Protein AF-A0A945BIX0-F1 (afdb_monomer_lite)

Foldseek 3Di:
DDDLDQDALQVLLVVVVVCCVVPNPVPDPDDDPPDDDPPYDPVSRVSNVVSNVSSVCVNVVD

Sequence (62 aa):
IKGNEVEPTDVIAGRIEHAVNVLGMERIKWVHPDCGFWMLPRSVADRKMAALVAGRDQFLGR

pLDDT: mean 96.49, std 3.49, range [77.0, 98.62]

Radius of gyration: 12.33 Å; chains: 1; bounding box: 26×20×31 Å

Structure (mmCIF, N/CA/C/O backbone):
data_AF-A0A945BIX0-F1
#
_entry.id   AF-A0A945BIX0-F1
#
loop_
_atom_site.group_PDB
_atom_site.id
_atom_site.type_symbol
_atom_site.label_atom_id
_atom_site.label_alt_id
_atom_site.label_comp_id
_atom_site.label_asym_id
_atom_site.label_entity_id
_atom_site.label_seq_id
_atom_site.pdbx_PDB_ins_code
_atom_site.Cartn_x
_atom_site.Cartn_y
_atom_site.Cartn_z
_atom_site.occupancy
_atom_site.B_iso_or_equiv
_atom_site.auth_seq_id
_atom_site.auth_comp_id
_atom_site.auth_asym_id
_atom_site.auth_atom_id
_atom_site.pdbx_PDB_model_num
ATOM 1 N N . ILE A 1 1 ? 12.491 11.433 -9.345 1.00 77.00 1 ILE A N 1
ATOM 2 C CA . ILE A 1 1 ? 12.460 10.145 -10.091 1.00 77.00 1 ILE A CA 1
ATOM 3 C C . ILE A 1 1 ? 11.573 9.179 -9.301 1.00 77.00 1 ILE A C 1
ATOM 5 O O . ILE A 1 1 ? 11.605 9.254 -8.079 1.00 77.00 1 ILE A O 1
ATOM 9 N N . LYS A 1 2 ? 10.732 8.354 -9.945 1.00 84.56 2 LYS A N 1
ATOM 10 C CA . LYS A 1 2 ? 9.877 7.370 -9.244 1.00 84.56 2 LYS A CA 1
ATOM 11 C C . LYS A 1 2 ? 10.700 6.129 -8.862 1.00 84.56 2 LYS A C 1
ATOM 13 O O . LYS A 1 2 ? 11.488 5.662 -9.675 1.00 84.56 2 LYS A O 1
ATOM 18 N N . GLY A 1 3 ? 10.519 5.622 -7.642 1.00 90.94 3 GLY A N 1
ATOM 19 C CA . GLY A 1 3 ? 11.200 4.422 -7.146 1.00 90.94 3 GLY A CA 1
ATOM 20 C C . GLY A 1 3 ? 10.496 3.128 -7.559 1.00 90.94 3 GLY A C 1
ATOM 21 O O . GLY A 1 3 ? 9.266 3.062 -7.564 1.00 90.94 3 GLY A O 1
ATOM 22 N N . ASN A 1 4 ? 11.286 2.100 -7.880 1.00 94.75 4 ASN A N 1
ATOM 23 C CA . ASN A 1 4 ? 10.781 0.794 -8.317 1.00 94.75 4 ASN A CA 1
ATOM 24 C C . ASN A 1 4 ? 10.478 -0.180 -7.167 1.00 94.75 4 ASN A C 1
ATOM 26 O O . ASN A 1 4 ? 9.912 -1.244 -7.407 1.00 94.75 4 ASN A O 1
ATOM 30 N N . GLU A 1 5 ? 10.887 0.147 -5.942 1.00 96.19 5 GLU A N 1
ATOM 31 C CA . GLU A 1 5 ? 10.654 -0.686 -4.761 1.00 96.19 5 GLU A CA 1
ATOM 32 C C . GLU A 1 5 ? 9.158 -0.902 -4.549 1.00 96.19 5 GLU A C 1
ATOM 34 O O . GLU A 1 5 ? 8.406 0.060 -4.589 1.00 96.19 5 GLU A O 1
ATOM 39 N N . VAL A 1 6 ? 8.722 -2.140 -4.331 1.00 97.81 6 VAL A N 1
ATOM 40 C CA . VAL A 1 6 ? 7.345 -2.449 -3.929 1.00 97.81 6 VAL A CA 1
ATOM 41 C C . VAL A 1 6 ? 7.347 -2.562 -2.413 1.00 97.81 6 VAL A C 1
ATOM 43 O O . VAL A 1 6 ? 8.035 -3.428 -1.879 1.00 97.81 6 VAL A O 1
ATOM 46 N N . GLU A 1 7 ? 6.612 -1.683 -1.738 1.00 97.81 7 GLU A N 1
ATOM 47 C CA . GLU A 1 7 ? 6.568 -1.639 -0.282 1.00 97.81 7 GLU A CA 1
ATOM 48 C C . GLU A 1 7 ? 6.021 -2.961 0.293 1.00 97.81 7 GLU A C 1
ATOM 50 O O . GLU A 1 7 ? 5.027 -3.485 -0.224 1.00 97.81 7 GLU A O 1
ATOM 55 N N . PRO A 1 8 ? 6.635 -3.499 1.362 1.00 98.19 8 PRO A N 1
ATOM 56 C CA . PRO A 1 8 ? 6.099 -4.650 2.079 1.00 98.19 8 PRO A CA 1
ATOM 57 C C . PRO A 1 8 ? 4.701 -4.388 2.658 1.00 98.19 8 PRO A C 1
ATOM 59 O O . PRO A 1 8 ? 4.381 -3.276 3.085 1.00 98.19 8 PRO A O 1
ATOM 62 N N . THR A 1 9 ? 3.870 -5.430 2.696 1.00 98.19 9 THR A N 1
ATOM 63 C CA . THR A 1 9 ? 2.479 -5.369 3.175 1.00 98.19 9 THR A CA 1
ATOM 64 C C . THR A 1 9 ? 2.366 -4.843 4.608 1.00 98.19 9 THR A C 1
ATOM 66 O O . THR A 1 9 ? 1.525 -3.992 4.894 1.00 98.19 9 THR A O 1
ATOM 69 N N . ASP A 1 10 ? 3.242 -5.306 5.496 1.00 98.12 10 ASP A N 1
ATOM 70 C CA . ASP A 1 10 ? 3.304 -4.930 6.909 1.00 98.12 10 ASP A CA 1
ATOM 71 C C . ASP A 1 10 ? 3.705 -3.463 7.102 1.00 98.12 10 ASP A C 1
ATOM 73 O O . ASP A 1 10 ? 3.138 -2.772 7.947 1.00 98.12 10 ASP A O 1
ATOM 77 N N . 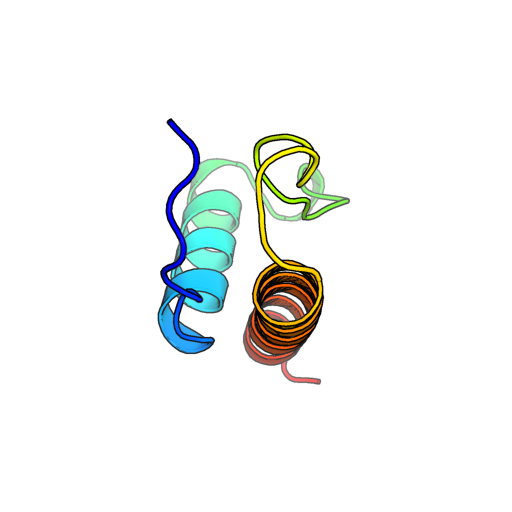VAL A 1 11 ? 4.607 -2.949 6.262 1.00 98.50 11 VAL A N 1
ATOM 78 C CA . VAL A 1 11 ? 4.973 -1.526 6.256 1.00 98.50 11 VAL A CA 1
ATOM 79 C C . VAL A 1 11 ? 3.772 -0.657 5.878 1.00 98.50 11 VAL A C 1
ATOM 81 O O . VAL A 1 11 ? 3.542 0.384 6.496 1.00 98.50 11 VAL A O 1
ATOM 84 N N . ILE A 1 12 ? 2.984 -1.068 4.882 1.00 98.50 12 ILE A N 1
ATOM 85 C CA . ILE A 1 12 ? 1.769 -0.343 4.485 1.00 98.50 12 ILE A CA 1
ATOM 86 C C . ILE A 1 12 ? 0.725 -0.396 5.605 1.00 98.50 12 ILE A C 1
ATOM 88 O O . ILE A 1 12 ? 0.186 0.649 5.972 1.00 98.50 12 ILE A O 1
ATOM 92 N N . ALA A 1 13 ? 0.471 -1.576 6.176 1.00 98.56 13 ALA A N 1
ATOM 93 C CA . ALA A 1 13 ? -0.472 -1.747 7.280 1.00 98.56 13 ALA A CA 1
ATOM 94 C C . ALA A 1 13 ? -0.091 -0.876 8.490 1.00 98.56 13 ALA A C 1
ATOM 96 O O . ALA A 1 13 ? -0.929 -0.132 8.996 1.00 98.56 13 ALA A O 1
ATOM 97 N N . GLY A 1 14 ? 1.188 -0.874 8.880 1.00 98.56 14 GLY A N 1
ATOM 98 C CA . GLY A 1 14 ? 1.694 -0.050 9.979 1.00 98.56 14 GLY A CA 1
ATOM 99 C C . GLY A 1 14 ? 1.582 1.456 9.716 1.00 98.56 14 GLY A C 1
ATOM 100 O O . GLY A 1 14 ? 1.302 2.230 10.629 1.00 98.56 14 GLY A O 1
ATOM 101 N N . ARG A 1 15 ? 1.725 1.903 8.459 1.00 98.50 15 ARG A N 1
ATOM 102 C CA . ARG A 1 15 ? 1.485 3.312 8.091 1.00 98.50 15 ARG A CA 1
ATOM 103 C C . ARG A 1 15 ? 0.013 3.700 8.215 1.00 98.50 15 ARG A C 1
ATOM 105 O O . ARG A 1 15 ? -0.276 4.810 8.660 1.00 98.50 15 ARG A O 1
ATOM 112 N N . ILE A 1 16 ? -0.904 2.806 7.839 1.00 98.31 16 ILE A N 1
ATOM 113 C CA . ILE A 1 16 ? -2.346 3.031 8.007 1.00 98.31 16 ILE A CA 1
ATOM 114 C C . ILE A 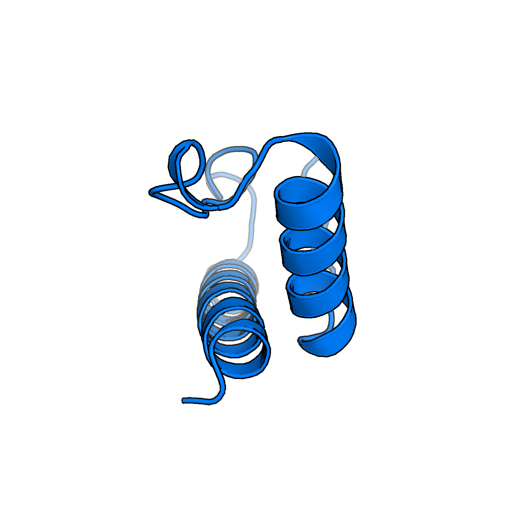1 16 ? -2.688 3.084 9.498 1.00 98.31 16 ILE A C 1
ATOM 116 O O . ILE A 1 16 ? -3.336 4.033 9.929 1.00 98.31 16 ILE A O 1
ATOM 120 N N . GLU A 1 17 ? -2.197 2.126 10.288 1.00 98.44 17 GLU A N 1
ATOM 121 C CA . GLU A 1 17 ? -2.389 2.094 11.741 1.00 98.44 17 GLU A CA 1
ATOM 122 C C . GLU A 1 17 ? -1.889 3.381 12.402 1.00 98.44 17 GLU A C 1
ATOM 124 O O . GLU A 1 17 ? -2.613 4.009 13.173 1.00 98.44 17 GLU A O 1
ATOM 129 N N . HIS A 1 18 ? -0.686 3.833 12.044 1.00 98.56 18 HIS A N 1
ATOM 130 C CA . HIS A 1 18 ? -0.149 5.089 12.550 1.00 98.56 18 HIS A CA 1
ATOM 131 C C . HIS A 1 18 ? -1.041 6.287 12.192 1.00 98.56 18 HIS A C 1
ATOM 133 O O . HIS A 1 18 ? -1.359 7.096 13.063 1.00 98.56 18 HIS A O 1
ATOM 139 N N . ALA A 1 19 ? -1.486 6.392 10.936 1.00 98.12 19 ALA A N 1
ATOM 140 C CA . ALA A 1 19 ? -2.365 7.477 10.506 1.00 98.12 19 ALA A CA 1
ATOM 141 C C . ALA A 1 19 ? -3.708 7.462 11.254 1.00 98.12 19 ALA A C 1
ATOM 143 O O . ALA A 1 19 ? -4.179 8.516 11.679 1.00 98.12 19 ALA A O 1
ATOM 144 N N . VAL A 1 20 ? -4.297 6.283 11.464 1.00 98.06 20 VAL A N 1
ATOM 145 C CA . VAL A 1 20 ? -5.541 6.112 12.229 1.00 98.06 20 VAL A CA 1
ATOM 146 C C . VAL A 1 20 ? -5.350 6.497 13.695 1.00 98.06 20 VAL A C 1
ATOM 148 O O . VAL A 1 20 ? -6.186 7.216 14.237 1.00 98.06 20 VAL A O 1
ATOM 151 N N . ASN A 1 21 ? -4.237 6.102 14.317 1.00 98.38 21 ASN A N 1
ATOM 152 C CA . ASN A 1 21 ? -3.918 6.468 15.699 1.00 98.38 21 ASN A CA 1
ATOM 153 C C . ASN A 1 21 ? -3.76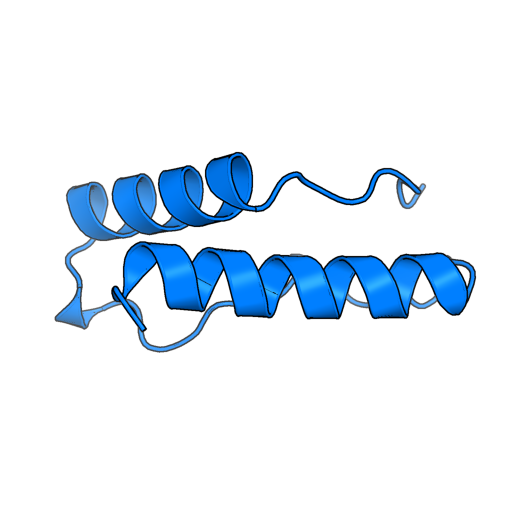1 7.985 15.887 1.00 98.38 21 ASN A C 1
ATOM 155 O O . ASN A 1 21 ? -4.109 8.514 16.940 1.00 98.38 21 ASN A O 1
ATOM 159 N N . VAL A 1 22 ? -3.243 8.690 14.876 1.00 98.38 22 VAL A N 1
ATOM 160 C CA . VAL A 1 22 ? -3.019 10.143 14.934 1.00 98.38 22 VAL A CA 1
ATOM 161 C C . VAL A 1 22 ? -4.274 10.941 14.571 1.00 98.38 22 VAL A C 1
ATOM 163 O O . VAL A 1 22 ? -4.543 11.971 15.187 1.00 98.38 22 VAL A O 1
ATOM 166 N N . LEU A 1 23 ? -5.025 10.510 13.554 1.00 97.69 23 LEU A N 1
ATOM 167 C CA . LEU A 1 23 ? -6.101 11.304 12.946 1.00 97.69 23 LEU A CA 1
ATOM 168 C C . LEU A 1 23 ? -7.515 10.848 13.326 1.00 97.69 23 LEU A C 1
ATOM 170 O O . LEU A 1 23 ? -8.447 11.633 13.157 1.00 97.69 23 LEU A O 1
ATOM 174 N N . GLY A 1 24 ? -7.678 9.616 13.808 1.00 97.31 24 GLY A N 1
ATOM 175 C CA . GLY A 1 24 ? -8.976 8.974 14.008 1.00 97.31 24 GLY A CA 1
ATOM 176 C C . GLY A 1 24 ? -9.474 8.248 12.753 1.00 97.31 24 GLY A C 1
ATOM 177 O O . GLY A 1 24 ? -9.387 8.752 11.627 1.00 97.31 24 GLY A O 1
ATOM 178 N N . MET A 1 25 ? -10.009 7.036 12.940 1.00 95.31 25 MET A N 1
ATOM 179 C CA . MET A 1 25 ? -10.491 6.180 11.845 1.00 95.31 25 MET A CA 1
ATOM 180 C C . MET A 1 25 ? -11.635 6.836 11.058 1.00 95.31 25 MET A C 1
ATOM 182 O O . MET A 1 25 ? -11.753 6.660 9.848 1.00 95.31 25 MET A O 1
ATOM 186 N N . GLU A 1 26 ? -12.462 7.641 11.720 1.00 96.50 26 GLU A N 1
ATOM 187 C CA . GLU A 1 26 ? -13.599 8.340 11.125 1.00 96.50 26 GLU A CA 1
ATOM 188 C C . GLU A 1 26 ? -13.194 9.379 10.068 1.00 96.50 26 GLU A C 1
ATOM 190 O O . GLU A 1 26 ? -14.020 9.771 9.241 1.00 96.50 26 GLU A O 1
ATOM 195 N N . ARG A 1 27 ? -11.924 9.809 10.066 1.00 97.25 27 ARG A N 1
ATOM 196 C CA . ARG A 1 27 ? -11.388 10.784 9.106 1.00 97.25 27 ARG A CA 1
ATOM 197 C C . ARG A 1 27 ? -10.715 10.148 7.894 1.00 97.25 27 ARG A C 1
ATOM 199 O O . ARG A 1 27 ? -10.478 10.842 6.905 1.00 97.25 27 ARG A O 1
ATOM 206 N N . ILE A 1 28 ? -10.421 8.847 7.936 1.00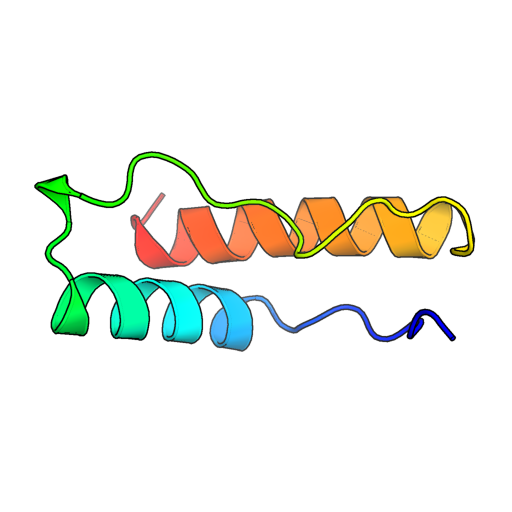 96.06 28 ILE A N 1
ATOM 207 C CA . ILE A 1 28 ? -9.674 8.147 6.884 1.00 96.06 28 ILE A CA 1
ATOM 208 C C . ILE A 1 28 ? -10.612 7.211 6.126 1.00 96.06 28 ILE A C 1
ATOM 210 O O . ILE A 1 28 ? -10.867 6.077 6.520 1.00 96.06 28 ILE A O 1
ATOM 214 N N . LYS A 1 29 ? -11.120 7.691 4.988 1.00 95.25 29 LYS A N 1
ATOM 215 C CA . LYS A 1 29 ? -12.017 6.913 4.117 1.00 95.25 29 LYS A CA 1
ATOM 216 C C . LYS A 1 29 ? -11.283 6.131 3.027 1.00 95.25 29 LYS A C 1
ATOM 218 O O . LYS A 1 29 ? -11.795 5.127 2.538 1.00 95.25 29 LYS A O 1
ATOM 223 N N . TRP A 1 30 ? -10.106 6.604 2.623 1.00 96.19 30 TRP A N 1
ATOM 224 C CA . TRP A 1 30 ? -9.392 6.098 1.456 1.00 96.19 30 TRP A CA 1
ATOM 225 C C . TRP A 1 30 ? -7.900 5.986 1.730 1.00 96.19 30 TRP A C 1
ATOM 227 O O . TRP A 1 30 ? -7.326 6.809 2.436 1.00 96.19 30 TRP A O 1
ATOM 237 N N . VAL A 1 31 ? -7.282 4.995 1.094 1.00 96.31 31 VAL A N 1
ATOM 238 C CA . VAL A 1 31 ? -5.832 4.838 1.007 1.00 96.31 31 VAL A CA 1
ATOM 239 C C . VAL A 1 31 ? -5.486 4.784 -0.476 1.00 96.31 31 VAL A C 1
ATOM 241 O O . VAL A 1 31 ? -6.104 4.037 -1.235 1.00 96.31 31 VAL A O 1
ATOM 244 N N . HIS A 1 32 ? -4.533 5.605 -0.897 1.00 96.94 32 HIS A N 1
ATOM 245 C CA . HIS A 1 32 ? -4.113 5.733 -2.288 1.00 96.94 32 HIS A CA 1
ATOM 246 C C . HIS A 1 32 ? -2.587 5.883 -2.356 1.00 96.94 32 HIS A C 1
ATOM 248 O O . HIS A 1 32 ? -1.972 6.263 -1.360 1.00 96.94 32 HIS A O 1
ATOM 254 N N . PRO A 1 33 ? -1.952 5.603 -3.506 1.00 95.94 33 PRO A N 1
ATOM 255 C CA . PRO A 1 33 ? -0.547 5.946 -3.699 1.00 95.94 33 PRO A CA 1
ATOM 256 C C . PRO A 1 33 ? -0.350 7.467 -3.679 1.0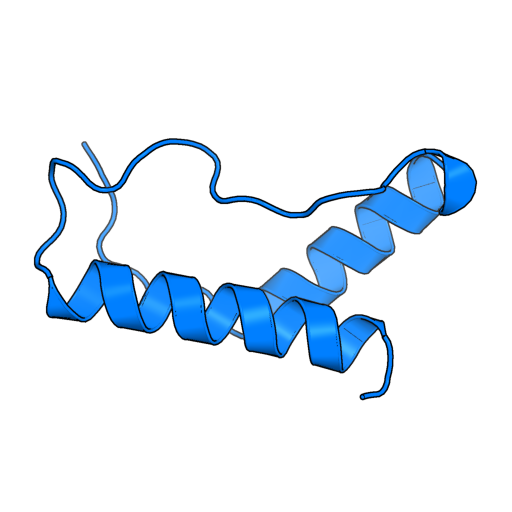0 95.94 33 PRO A C 1
ATOM 258 O O . PRO A 1 33 ? -1.236 8.213 -4.098 1.00 95.94 33 PRO A O 1
ATOM 261 N N . ASP A 1 34 ? 0.835 7.926 -3.279 1.00 93.88 34 ASP A N 1
ATOM 262 C CA . ASP A 1 34 ? 1.159 9.358 -3.172 1.00 93.88 34 ASP A CA 1
ATOM 263 C C . ASP A 1 34 ? 0.905 10.140 -4.473 1.00 93.88 34 ASP A C 1
ATOM 265 O O . ASP A 1 34 ? 0.509 11.301 -4.462 1.00 93.88 34 ASP A O 1
ATOM 269 N N . CYS A 1 35 ? 1.165 9.510 -5.623 1.00 93.62 35 CYS A N 1
ATOM 270 C CA . CYS A 1 35 ? 0.971 10.080 -6.956 1.00 93.62 35 CYS A CA 1
ATOM 271 C C . CYS A 1 35 ? 0.924 8.947 -8.003 1.00 93.62 35 CYS A C 1
ATOM 273 O O . CYS A 1 35 ? 1.295 7.811 -7.706 1.00 93.62 35 CYS A O 1
ATOM 275 N N . GLY A 1 36 ? 0.553 9.247 -9.249 1.00 94.00 36 GLY A N 1
ATOM 276 C CA . GLY A 1 36 ? 0.435 8.265 -10.334 1.00 94.00 36 GLY A CA 1
ATOM 277 C C . GLY A 1 36 ? 1.730 7.521 -10.705 1.00 94.00 36 GLY A C 1
ATOM 278 O O . GLY A 1 36 ? 2.838 7.902 -10.323 1.00 94.00 36 GLY A O 1
ATOM 279 N N . PHE A 1 37 ? 1.592 6.454 -11.496 1.00 96.06 37 PHE A N 1
ATOM 280 C CA . PHE A 1 37 ? 2.683 5.538 -11.870 1.00 96.06 37 PHE A CA 1
ATOM 281 C C . PHE A 1 37 ? 3.260 5.762 -13.273 1.00 96.06 37 PHE A C 1
ATOM 283 O O . PHE A 1 37 ? 3.905 4.871 -13.808 1.00 96.06 37 PHE A O 1
ATOM 290 N N . TRP A 1 38 ? 3.060 6.943 -13.865 1.00 91.31 38 TRP A N 1
ATOM 291 C CA . TRP A 1 38 ? 3.424 7.257 -15.259 1.00 91.31 38 TRP A CA 1
ATOM 292 C C . TRP A 1 38 ? 4.865 6.877 -15.660 1.00 91.31 38 TRP A C 1
ATOM 294 O O . TRP A 1 38 ? 5.118 6.559 -16.815 1.00 91.31 38 TRP A O 1
ATOM 304 N N . MET A 1 39 ? 5.805 6.881 -14.708 1.00 93.31 39 MET A N 1
ATOM 305 C CA . MET A 1 39 ? 7.223 6.567 -14.947 1.00 93.31 39 MET A CA 1
ATOM 306 C C . MET A 1 39 ? 7.650 5.156 -14.502 1.00 93.31 39 MET A C 1
ATOM 308 O O . MET A 1 39 ? 8.843 4.867 -14.512 1.00 93.31 39 MET A O 1
ATOM 312 N N . LEU A 1 40 ? 6.730 4.295 -14.057 1.00 96.06 40 LEU A N 1
ATOM 313 C CA . LEU A 1 40 ? 7.064 2.948 -13.584 1.00 96.06 40 LEU A CA 1
ATOM 314 C C . LEU A 1 40 ? 6.787 1.886 -14.652 1.00 96.06 40 LEU A C 1
ATOM 316 O O . LEU A 1 40 ? 5.779 1.979 -15.357 1.00 96.06 40 LEU A O 1
ATOM 320 N N . PRO A 1 41 ? 7.609 0.821 -14.727 1.00 96.88 41 PRO A N 1
ATOM 321 C CA . PRO A 1 41 ? 7.243 -0.376 -15.470 1.00 96.88 41 PRO A CA 1
ATOM 322 C C . PRO A 1 41 ? 5.892 -0.911 -14.989 1.00 96.88 41 PRO A C 1
ATOM 324 O O . PRO A 1 41 ? 5.611 -0.910 -13.785 1.00 96.88 41 PRO A O 1
ATOM 327 N N . ARG A 1 42 ? 5.072 -1.424 -15.915 1.00 96.88 42 ARG A N 1
ATOM 328 C CA . ARG A 1 42 ? 3.725 -1.914 -15.588 1.00 96.88 42 ARG A CA 1
ATOM 329 C C . ARG A 1 42 ? 3.739 -2.956 -14.465 1.00 96.88 42 ARG A C 1
ATOM 331 O O . ARG A 1 42 ? 2.944 -2.858 -13.538 1.00 96.88 42 ARG A O 1
ATOM 338 N N . SER A 1 43 ? 4.700 -3.879 -14.500 1.00 97.88 43 SER A N 1
ATOM 339 C CA . SER A 1 43 ? 4.874 -4.922 -13.482 1.00 97.88 43 SER A CA 1
ATOM 340 C C . SER A 1 43 ? 5.131 -4.372 -12.077 1.00 97.88 43 SER A C 1
ATOM 342 O O . SER A 1 43 ? 4.686 -4.962 -11.096 1.00 97.88 43 SER A O 1
ATOM 344 N N . VAL A 1 44 ? 5.824 -3.238 -11.956 1.00 97.88 44 VAL A N 1
ATOM 345 C CA . VAL A 1 44 ? 6.060 -2.579 -10.666 1.00 97.88 44 VAL A CA 1
ATOM 346 C C . VAL A 1 44 ? 4.787 -1.889 -10.187 1.00 97.88 44 VAL A C 1
ATOM 348 O O . VAL A 1 44 ? 4.415 -2.042 -9.026 1.00 97.88 44 VAL A O 1
ATOM 351 N N . ALA A 1 45 ? 4.102 -1.162 -11.074 1.00 97.69 45 ALA A N 1
ATOM 352 C CA . ALA A 1 45 ? 2.854 -0.479 -10.743 1.00 97.69 45 ALA A CA 1
ATOM 353 C C . ALA A 1 45 ? 1.777 -1.461 -10.247 1.00 97.69 45 ALA A C 1
ATOM 355 O O . ALA A 1 45 ? 1.148 -1.215 -9.218 1.00 97.69 45 ALA A O 1
ATOM 356 N N . ASP A 1 46 ? 1.620 -2.601 -10.926 1.00 98.31 46 ASP A N 1
ATOM 357 C CA . ASP 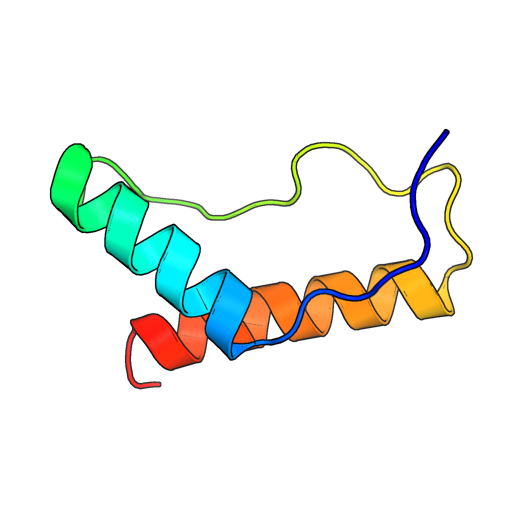A 1 46 ? 0.660 -3.640 -10.538 1.00 98.31 46 ASP A CA 1
ATOM 358 C C . ASP A 1 46 ? 0.987 -4.243 -9.171 1.00 98.31 46 ASP A C 1
ATOM 360 O O . ASP A 1 46 ? 0.109 -4.369 -8.318 1.00 98.31 46 ASP A O 1
ATOM 364 N N . ARG A 1 47 ? 2.264 -4.547 -8.916 1.00 98.31 47 ARG A N 1
ATOM 365 C CA . ARG A 1 47 ? 2.706 -5.082 -7.622 1.00 98.31 47 ARG A CA 1
ATOM 366 C C . ARG A 1 47 ? 2.530 -4.076 -6.487 1.00 98.31 47 ARG A C 1
ATOM 368 O O . ARG A 1 47 ? 2.107 -4.473 -5.408 1.00 98.31 47 ARG A O 1
ATOM 375 N N . LYS A 1 48 ? 2.792 -2.786 -6.728 1.00 98.31 48 LYS A N 1
ATOM 376 C CA . LYS A 1 48 ? 2.525 -1.714 -5.754 1.00 98.31 48 LYS A CA 1
ATOM 377 C C . LYS A 1 48 ? 1.045 -1.622 -5.403 1.00 98.31 48 LYS A C 1
ATOM 379 O O . LYS A 1 48 ? 0.707 -1.526 -4.229 1.00 98.31 48 LYS A O 1
ATOM 384 N N . MET A 1 49 ? 0.159 -1.688 -6.396 1.00 98.31 49 MET A N 1
ATOM 385 C CA . MET A 1 49 ? -1.284 -1.673 -6.138 1.00 98.31 49 MET A CA 1
ATOM 386 C C . MET A 1 49 ? -1.751 -2.919 -5.385 1.00 98.31 49 MET A C 1
ATOM 388 O O . MET A 1 49 ? -2.539 -2.793 -4.450 1.00 98.31 49 MET A O 1
ATOM 392 N N . ALA A 1 50 ? -1.241 -4.102 -5.740 1.00 98.38 50 ALA A N 1
ATOM 393 C CA . ALA A 1 50 ? -1.544 -5.336 -5.020 1.00 98.38 50 ALA A CA 1
ATOM 394 C C . ALA A 1 50 ? -1.080 -5.271 -3.553 1.00 98.38 50 ALA A C 1
ATOM 396 O O . ALA A 1 50 ? -1.852 -5.600 -2.656 1.00 98.38 50 ALA A O 1
ATOM 397 N N . ALA A 1 51 ? 0.138 -4.780 -3.301 1.00 98.50 51 ALA A N 1
ATOM 398 C CA . ALA A 1 51 ? 0.663 -4.590 -1.951 1.00 98.50 51 ALA A CA 1
ATOM 399 C C . ALA A 1 51 ? -0.156 -3.565 -1.149 1.00 98.50 51 ALA A C 1
ATOM 401 O O . ALA A 1 51 ? -0.472 -3.815 0.010 1.00 98.50 51 ALA A O 1
ATOM 402 N N . LEU A 1 52 ? -0.569 -2.449 -1.766 1.00 98.56 52 LEU A N 1
ATOM 403 C CA . LEU A 1 52 ? -1.410 -1.433 -1.120 1.00 98.56 52 LEU A CA 1
ATOM 404 C C . LEU A 1 52 ? -2.748 -2.006 -0.644 1.00 98.56 52 LEU A C 1
ATOM 406 O O . LEU A 1 52 ? -3.181 -1.737 0.476 1.00 98.56 52 LEU A O 1
ATOM 410 N N . VAL A 1 53 ? -3.390 -2.808 -1.495 1.00 98.44 53 VAL A N 1
ATOM 411 C CA . VAL A 1 53 ? -4.640 -3.500 -1.165 1.00 98.44 53 VAL A CA 1
ATOM 412 C C . VAL A 1 53 ? -4.416 -4.504 -0.036 1.00 98.44 53 VAL A C 1
ATOM 414 O O . VAL A 1 53 ? -5.140 -4.456 0.954 1.00 98.44 53 VAL A O 1
ATOM 417 N N . ALA A 1 54 ? -3.378 -5.338 -0.136 1.00 98.50 54 ALA A N 1
ATOM 418 C CA . ALA A 1 54 ? -3.054 -6.321 0.894 1.00 98.50 54 ALA A CA 1
ATOM 419 C C . ALA A 1 54 ? -2.732 -5.665 2.249 1.00 98.50 54 ALA A C 1
ATOM 421 O O . ALA A 1 54 ? -3.184 -6.145 3.281 1.00 98.50 54 ALA A O 1
ATOM 422 N N . GLY A 1 55 ? -2.002 -4.545 2.261 1.00 98.62 55 GLY A N 1
ATOM 423 C CA . GLY A 1 55 ? -1.663 -3.823 3.490 1.00 98.62 55 GLY A CA 1
ATOM 424 C C . GLY A 1 55 ? -2.891 -3.204 4.152 1.00 98.62 55 GLY A C 1
ATOM 425 O O . GLY A 1 55 ? -3.048 -3.280 5.370 1.00 98.62 55 GLY A O 1
ATOM 426 N N . ARG A 1 56 ? -3.812 -2.654 3.351 1.00 98.19 56 ARG A N 1
ATOM 427 C CA . ARG A 1 56 ? -5.125 -2.213 3.841 1.00 98.19 56 ARG A CA 1
ATOM 428 C C . ARG A 1 56 ? -5.911 -3.377 4.441 1.00 98.19 56 ARG A C 1
ATOM 430 O O . ARG A 1 56 ? -6.491 -3.217 5.510 1.00 98.19 56 ARG A O 1
ATOM 437 N N . ASP A 1 57 ? -5.960 -4.516 3.760 1.00 98.38 57 ASP A N 1
ATOM 438 C CA . ASP A 1 57 ? -6.743 -5.669 4.214 1.00 98.38 57 ASP A CA 1
ATOM 439 C C . ASP A 1 57 ? -6.156 -6.281 5.490 1.00 98.38 57 ASP A C 1
ATOM 441 O O . ASP A 1 57 ? -6.906 -6.550 6.425 1.00 98.38 57 ASP A O 1
ATOM 445 N N . GLN A 1 58 ? -4.826 -6.343 5.601 1.00 98.38 58 GLN A N 1
ATOM 446 C CA . GLN A 1 58 ? -4.135 -6.717 6.833 1.00 98.38 58 GLN A CA 1
ATOM 447 C C . GLN A 1 58 ? -4.491 -5.778 7.997 1.00 98.38 58 GLN A C 1
ATOM 449 O O . GLN A 1 58 ? -4.805 -6.260 9.082 1.00 98.38 58 GLN A O 1
ATOM 454 N N . PHE A 1 59 ? -4.490 -4.456 7.785 1.00 97.81 59 PHE A N 1
ATOM 455 C CA . PHE A 1 59 ? -4.908 -3.493 8.814 1.00 97.81 59 PHE A CA 1
ATOM 456 C C . PHE A 1 59 ? -6.377 -3.685 9.236 1.00 97.81 59 PHE A C 1
ATOM 458 O O . PHE A 1 59 ? -6.709 -3.576 10.413 1.00 97.81 59 PHE A O 1
ATOM 465 N N . LEU A 1 60 ? -7.262 -3.991 8.284 1.00 96.75 60 LEU A N 1
ATOM 466 C CA . LEU A 1 60 ? -8.688 -4.212 8.544 1.00 96.75 60 LEU A CA 1
ATOM 467 C C . LEU A 1 60 ? -9.017 -5.624 9.066 1.00 96.75 60 LEU A C 1
ATOM 469 O O . LEU A 1 60 ? -10.179 -5.870 9.392 1.00 96.75 60 LEU A O 1
ATOM 473 N N . GLY A 1 61 ? -8.046 -6.541 9.114 1.00 96.06 61 GLY A N 1
ATOM 474 C CA . GLY A 1 61 ? -8.251 -7.941 9.498 1.00 96.06 61 GLY A CA 1
ATOM 475 C C . GLY A 1 61 ? -9.141 -8.727 8.526 1.00 96.06 61 GLY A C 1
ATOM 476 O O . GLY A 1 61 ? -10.005 -9.479 8.976 1.00 96.06 61 GLY A O 1
ATOM 477 N N . ARG A 1 62 ? -8.984 -8.503 7.215 1.00 91.88 62 ARG A N 1
ATOM 478 C CA . ARG A 1 62 ? -9.781 -9.126 6.141 1.00 91.88 62 ARG A CA 1
ATOM 479 C C . ARG A 1 62 ? -9.033 -10.202 5.368 1.00 91.88 62 ARG A C 1
ATOM 481 O O . ARG A 1 62 ? -7.794 -10.093 5.252 1.00 91.88 62 ARG A O 1
#

Secondary structure (DSSP, 8-state):
----PPPPHHHHHHHHHHHHHHH-GGG------SS--TTS-HHHHHHHHHHHHHHHHHHHT-